Protein AF-A0A7W1SJZ6-F1 (afdb_monomer_lite)

pLDDT: mean 83.69, std 17.25, range [37.62, 98.31]

Sequence (94 aa):
MEHSRRIDRAIDVLEHEALRRADLYALTEMDEQGVSQIARWLGLNYAYYPSVIYPATGRYYGPAILSPWPIERSWKVVIAGDLNSYGIGLLDRA

Radius of gyration: 14.83 Å; chains: 1; bounding box: 45×32×32 Å

Secondary structure (DSSP, 8-state):
---STTHHHHHHHHTSHHHHT-S-EEEEEE-HHHHHHHHHHHT-EEEE---EEETTTTEEEEEEEEESS-----------S-TTTTTGGGTT--

Foldseek 3Di:
DCPLPPLVVVLVVCVPPVNLPDQKDKDFFDFPVSVVVSCVVSVWDKDWDFQAQDVVPRTTTGMMMIGNDDDPDDDDDDDDDPCVVRVNVPPPDD

Structure (mmCIF, N/CA/C/O backbone):
data_AF-A0A7W1SJZ6-F1
#
_entry.id   AF-A0A7W1SJZ6-F1
#
loop_
_atom_site.group_PDB
_atom_site.id
_atom_site.type_symbol
_atom_site.label_atom_id
_atom_site.label_alt_id
_atom_site.label_comp_id
_atom_site.label_asym_id
_atom_site.label_entity_id
_atom_site.label_seq_id
_atom_site.pdbx_PDB_ins_code
_atom_site.Cartn_x
_atom_site.Cartn_y
_atom_site.Cartn_z
_atom_site.occupancy
_atom_site.B_iso_or_equiv
_atom_site.auth_seq_id
_atom_site.auth_comp_id
_atom_site.auth_asym_id
_atom_site.auth_atom_id
_atom_site.pdbx_PDB_model_num
ATOM 1 N N . MET A 1 1 ? 4.590 7.205 -20.525 1.00 44.62 1 MET A N 1
ATOM 2 C CA . MET A 1 1 ? 3.626 6.510 -19.652 1.00 44.62 1 MET A CA 1
ATOM 3 C C . MET A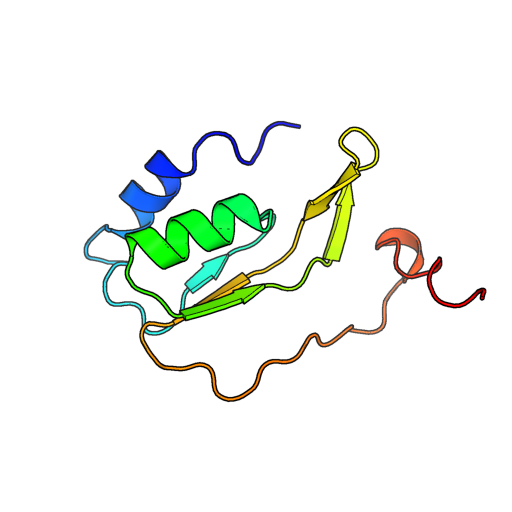 1 1 ? 3.677 7.176 -18.292 1.00 44.62 1 MET A C 1
ATOM 5 O O . MET A 1 1 ? 4.755 7.363 -17.746 1.00 44.62 1 MET A O 1
ATOM 9 N N . GLU A 1 2 ? 2.537 7.685 -17.852 1.00 50.00 2 GLU A N 1
ATOM 10 C CA . GLU A 1 2 ? 2.387 8.776 -16.887 1.00 50.00 2 GLU A CA 1
ATOM 11 C C . GLU A 1 2 ? 1.348 8.374 -15.831 1.00 50.00 2 GLU A C 1
ATOM 13 O O . GLU A 1 2 ? 0.287 8.974 -15.712 1.00 50.00 2 GLU A O 1
ATOM 18 N N . HIS A 1 3 ? 1.586 7.270 -15.130 1.00 51.12 3 HIS A N 1
ATOM 19 C CA . HIS A 1 3 ? 0.525 6.640 -14.335 1.00 51.12 3 HIS A CA 1
ATOM 20 C C . HIS A 1 3 ? 0.498 7.110 -12.869 1.00 51.12 3 HIS A C 1
ATOM 22 O O . HIS A 1 3 ? -0.571 7.159 -12.272 1.00 51.12 3 HIS A O 1
ATOM 28 N N . SER A 1 4 ? 1.609 7.624 -12.324 1.00 53.28 4 SER A N 1
ATOM 29 C CA . SER A 1 4 ? 1.686 8.089 -10.924 1.00 53.28 4 SER A CA 1
ATOM 30 C C . SER A 1 4 ? 1.274 9.552 -10.679 1.00 53.28 4 SER A C 1
ATOM 32 O O . SER A 1 4 ? 1.438 10.044 -9.566 1.00 53.28 4 SER A O 1
ATOM 34 N N . ARG A 1 5 ? 0.787 10.313 -11.674 1.00 64.81 5 ARG A N 1
ATOM 35 C CA . ARG A 1 5 ? 0.616 11.778 -11.503 1.00 64.81 5 ARG A CA 1
ATOM 36 C C . ARG A 1 5 ? -0.584 12.197 -10.649 1.00 64.81 5 ARG A C 1
ATOM 38 O O . ARG A 1 5 ? -0.733 13.384 -10.381 1.00 64.81 5 ARG A O 1
ATOM 45 N N . ARG A 1 6 ? -1.473 11.275 -10.266 1.00 85.38 6 ARG A N 1
ATOM 46 C CA . ARG A 1 6 ? -2.785 11.631 -9.690 1.00 85.38 6 ARG A CA 1
ATOM 47 C C . ARG A 1 6 ? -3.085 10.896 -8.392 1.00 85.38 6 ARG A C 1
ATOM 49 O O . ARG A 1 6 ? -4.209 10.446 -8.192 1.00 85.38 6 ARG A O 1
ATOM 56 N N . ILE A 1 7 ? -2.072 10.798 -7.533 1.00 90.44 7 ILE A N 1
ATOM 57 C CA . ILE A 1 7 ? -2.186 10.204 -6.196 1.00 90.44 7 ILE A CA 1
ATOM 58 C C . ILE A 1 7 ? -3.330 10.842 -5.404 1.00 90.44 7 ILE A C 1
ATOM 60 O O . ILE A 1 7 ? -4.121 10.107 -4.827 1.00 90.44 7 ILE A O 1
ATOM 64 N N . ASP A 1 8 ? -3.515 12.159 -5.498 1.00 89.94 8 ASP A N 1
ATOM 65 C CA . ASP A 1 8 ? -4.626 12.857 -4.836 1.00 89.94 8 ASP A CA 1
ATOM 66 C C . ASP A 1 8 ? -5.997 12.289 -5.239 1.00 89.94 8 ASP A C 1
ATOM 68 O O . ASP A 1 8 ? -6.829 12.001 -4.389 1.00 89.94 8 ASP A O 1
ATOM 72 N N . ARG A 1 9 ? -6.220 12.007 -6.532 1.00 91.38 9 ARG A N 1
ATOM 73 C CA . ARG A 1 9 ? -7.487 11.393 -6.969 1.00 91.38 9 ARG A CA 1
ATOM 74 C C . ARG A 1 9 ? -7.605 9.925 -6.585 1.00 91.38 9 ARG A C 1
ATOM 76 O O . ARG A 1 9 ? -8.721 9.439 -6.433 1.00 91.38 9 ARG A O 1
ATOM 83 N N . ALA A 1 10 ? -6.491 9.205 -6.473 1.00 91.44 10 ALA A N 1
ATOM 84 C CA . ALA A 1 10 ? -6.525 7.846 -5.944 1.00 91.44 10 ALA A CA 1
ATOM 85 C C . ALA A 1 10 ? -6.954 7.867 -4.471 1.00 91.44 10 ALA A C 1
ATOM 87 O O . ALA A 1 10 ? -7.811 7.082 -4.081 1.00 91.44 10 ALA A O 1
ATOM 88 N N . ILE A 1 11 ? -6.427 8.811 -3.689 1.00 93.50 11 ILE A N 1
ATOM 89 C CA . ILE A 1 11 ? -6.832 9.047 -2.302 1.00 93.50 11 ILE A CA 1
ATOM 90 C C . ILE A 1 11 ? -8.328 9.370 -2.228 1.00 93.50 11 ILE A C 1
ATOM 92 O O . ILE A 1 11 ? -9.034 8.679 -1.501 1.00 93.50 11 ILE A O 1
ATOM 96 N N . ASP A 1 12 ? -8.829 10.307 -3.042 1.00 93.56 12 ASP A N 1
ATOM 97 C CA . ASP A 1 12 ? -10.259 10.662 -3.068 1.00 93.56 12 ASP A CA 1
ATOM 98 C C . ASP A 1 12 ? -11.163 9.430 -3.267 1.00 93.56 12 ASP A C 1
ATOM 100 O O . ASP A 1 12 ? -12.198 9.280 -2.615 1.00 93.56 12 ASP A O 1
ATOM 104 N N . VAL A 1 13 ? -10.772 8.521 -4.170 1.00 93.44 13 VAL A N 1
ATOM 105 C CA . VAL A 1 13 ? -11.509 7.275 -4.428 1.00 93.44 13 VAL A CA 1
ATOM 106 C C . VAL A 1 13 ? -11.443 6.342 -3.221 1.00 93.44 13 VAL A C 1
ATOM 108 O O . VAL A 1 13 ? -12.469 5.803 -2.811 1.00 93.44 13 VAL A O 1
ATOM 111 N N . LEU A 1 14 ? -10.256 6.149 -2.645 1.00 93.88 14 LEU A N 1
ATOM 112 C CA . LEU A 1 14 ? -10.049 5.248 -1.509 1.00 93.88 14 LEU A CA 1
ATOM 113 C C . LEU A 1 14 ? -10.730 5.750 -0.227 1.00 93.88 14 LEU A C 1
ATOM 115 O O . LEU A 1 14 ? -11.127 4.946 0.613 1.00 93.88 14 LEU A O 1
ATOM 119 N N . GLU A 1 15 ? -10.933 7.059 -0.094 1.00 92.88 15 GLU A N 1
ATOM 120 C CA . GLU A 1 15 ? -11.681 7.661 1.008 1.00 92.88 15 GLU A CA 1
ATOM 121 C C . GLU A 1 15 ? -13.203 7.535 0.866 1.00 92.88 15 GLU A C 1
ATOM 123 O O . GLU A 1 15 ? -13.919 7.846 1.825 1.00 92.88 15 GLU A O 1
ATOM 128 N N . HIS A 1 16 ? -13.723 7.082 -0.278 1.00 94.44 16 HIS A N 1
ATOM 129 C CA . HIS A 1 16 ? -15.156 6.867 -0.460 1.00 94.44 16 HIS A CA 1
ATOM 130 C C . HIS A 1 16 ? -15.685 5.836 0.552 1.00 94.44 16 HIS A C 1
ATOM 132 O O . HIS A 1 16 ? -15.009 4.855 0.850 1.00 94.44 16 HIS A O 1
ATOM 138 N N . GLU A 1 17 ? -16.905 6.018 1.073 1.00 85.44 17 GLU A N 1
ATOM 139 C CA . GLU A 1 17 ? -17.457 5.218 2.186 1.00 85.44 17 GLU A CA 1
ATOM 140 C C . GLU A 1 17 ? -17.369 3.701 1.950 1.00 85.44 17 GLU A C 1
ATOM 142 O O . GLU A 1 17 ? -16.992 2.947 2.847 1.00 85.44 17 GLU A O 1
ATOM 147 N N . ALA A 1 18 ? -17.643 3.274 0.715 1.00 88.38 18 ALA A N 1
ATOM 148 C CA . ALA A 1 18 ? -17.573 1.875 0.298 1.00 88.38 18 ALA A CA 1
ATOM 149 C C . ALA A 1 18 ? -16.163 1.257 0.392 1.00 88.38 18 ALA A C 1
ATOM 151 O O . ALA A 1 18 ? -16.048 0.039 0.489 1.00 88.38 18 ALA A O 1
ATOM 152 N N . LEU A 1 19 ? -15.106 2.073 0.346 1.00 91.88 19 LEU A N 1
ATOM 153 C CA . LEU A 1 19 ? -13.712 1.626 0.339 1.00 91.88 19 LEU A CA 1
ATOM 154 C C . LEU A 1 19 ? -12.976 1.963 1.635 1.00 91.88 19 LEU A C 1
ATOM 156 O O . LEU A 1 19 ? -12.168 1.154 2.071 1.00 91.88 19 LEU A O 1
ATOM 160 N N . ARG A 1 20 ? -13.312 3.074 2.305 1.00 90.25 20 ARG A N 1
ATOM 161 C CA . ARG A 1 20 ? -12.628 3.569 3.517 1.00 90.25 20 ARG A CA 1
ATOM 162 C C . ARG A 1 20 ? -12.554 2.541 4.653 1.00 90.25 20 ARG A C 1
ATOM 164 O O . ARG A 1 20 ? -11.682 2.627 5.513 1.00 90.25 20 ARG A O 1
ATOM 171 N N . ARG A 1 21 ? -13.493 1.592 4.691 1.00 90.38 21 ARG A N 1
ATOM 172 C CA . ARG A 1 21 ? -13.589 0.550 5.727 1.00 90.38 21 ARG A CA 1
ATOM 173 C C . ARG A 1 21 ? -13.006 -0.800 5.302 1.00 90.38 21 ARG A C 1
ATOM 175 O O . ARG A 1 21 ? -13.238 -1.780 6.001 1.00 90.38 21 ARG A O 1
ATOM 182 N N . ALA A 1 22 ? -12.306 -0.875 4.172 1.00 95.31 22 ALA A N 1
ATOM 183 C CA . ALA A 1 22 ? -11.685 -2.117 3.740 1.00 95.31 22 ALA A CA 1
ATOM 184 C C . ALA A 1 22 ? -10.597 -2.557 4.732 1.00 95.31 22 ALA A C 1
ATOM 186 O O . ALA A 1 22 ? -9.756 -1.759 5.149 1.00 95.31 22 ALA A O 1
ATOM 187 N N . ASP A 1 23 ? -10.584 -3.848 5.063 1.00 95.94 23 ASP A N 1
ATOM 188 C CA . ASP A 1 23 ? -9.520 -4.452 5.873 1.00 95.94 23 ASP A CA 1
ATOM 189 C C . ASP A 1 23 ? -8.190 -4.540 5.114 1.00 95.94 23 ASP A C 1
ATOM 191 O O . ASP A 1 23 ? -7.123 -4.628 5.720 1.00 95.94 23 ASP A O 1
ATOM 195 N N . LEU A 1 24 ? -8.250 -4.531 3.780 1.00 95.69 24 LEU A N 1
ATOM 196 C CA . LEU A 1 24 ? -7.090 -4.639 2.912 1.00 95.69 24 LEU A CA 1
ATOM 197 C C . LEU A 1 24 ? -7.316 -3.880 1.604 1.00 95.69 24 LEU A C 1
ATOM 199 O O . LEU A 1 24 ? -8.358 -4.027 0.965 1.00 95.69 24 LEU A O 1
ATOM 203 N N . TYR A 1 25 ? -6.300 -3.144 1.164 1.00 96.69 25 TYR A N 1
ATOM 204 C CA . TYR A 1 25 ? -6.250 -2.553 -0.170 1.00 96.69 25 TYR A CA 1
ATOM 205 C C . TYR A 1 25 ? -5.135 -3.222 -0.964 1.00 96.69 25 TYR A C 1
ATOM 207 O O . TYR A 1 25 ? -3.992 -3.265 -0.512 1.00 96.69 25 TYR A O 1
ATOM 215 N N . ALA A 1 26 ? -5.458 -3.720 -2.155 1.00 96.44 26 ALA A N 1
ATOM 216 C CA . ALA A 1 26 ? -4.481 -4.238 -3.104 1.00 96.44 26 ALA A CA 1
ATOM 217 C C . ALA A 1 26 ? -4.351 -3.254 -4.270 1.00 96.44 26 ALA A C 1
ATOM 219 O O . ALA A 1 26 ? -5.289 -3.073 -5.044 1.00 96.44 26 ALA A O 1
ATOM 220 N N . LEU A 1 27 ? -3.196 -2.601 -4.374 1.00 95.25 27 LEU A N 1
ATOM 221 C CA . LEU A 1 27 ? -2.887 -1.631 -5.421 1.00 95.25 27 LEU A CA 1
ATOM 222 C C . LEU A 1 27 ? -1.900 -2.249 -6.411 1.00 95.25 27 LEU A C 1
ATOM 224 O O . LEU A 1 27 ? -0.989 -2.971 -6.010 1.00 95.25 27 LEU A O 1
ATOM 228 N N . THR A 1 28 ? -2.052 -1.952 -7.698 1.00 92.31 28 THR A N 1
ATOM 229 C CA . THR A 1 28 ? -1.175 -2.439 -8.774 1.00 92.31 28 THR A CA 1
ATOM 230 C C . THR A 1 28 ? -0.545 -1.277 -9.527 1.00 92.31 28 THR A C 1
ATOM 232 O O . THR A 1 28 ? -1.053 -0.162 -9.475 1.00 92.31 28 THR A O 1
ATOM 235 N N . GLU A 1 29 ? 0.546 -1.548 -10.249 1.00 89.56 29 GLU A N 1
ATOM 236 C CA . GLU A 1 29 ? 1.262 -0.550 -11.064 1.00 89.56 29 GLU A CA 1
ATOM 237 C C . GLU A 1 29 ? 1.699 0.698 -10.280 1.00 89.56 29 GLU A C 1
ATOM 239 O O . GLU A 1 29 ? 1.825 1.794 -10.824 1.00 89.56 29 GLU A O 1
ATOM 244 N N . MET A 1 30 ? 1.960 0.528 -8.986 1.00 91.88 30 MET A N 1
ATOM 245 C CA . MET A 1 30 ? 2.376 1.613 -8.114 1.00 91.88 30 MET A CA 1
ATOM 246 C C . MET A 1 30 ? 3.891 1.762 -8.123 1.00 91.88 30 MET A C 1
ATOM 248 O O . MET A 1 30 ? 4.604 0.762 -8.175 1.00 91.88 30 MET A O 1
ATOM 252 N N . ASP A 1 31 ? 4.377 2.996 -8.005 1.00 92.12 31 ASP A N 1
ATOM 253 C CA . ASP A 1 31 ? 5.742 3.250 -7.544 1.00 92.12 31 ASP A CA 1
ATOM 254 C C . ASP A 1 31 ? 5.773 3.438 -6.018 1.00 92.12 31 ASP A C 1
ATOM 256 O O . ASP A 1 31 ? 4.758 3.739 -5.382 1.00 92.12 31 ASP A O 1
ATOM 260 N N . GLU A 1 32 ? 6.952 3.260 -5.419 1.00 91.50 32 GLU A N 1
ATOM 261 C CA . GLU A 1 32 ? 7.142 3.332 -3.963 1.00 91.50 32 GLU A CA 1
ATOM 262 C C . GLU A 1 32 ? 6.680 4.675 -3.375 1.00 91.50 32 GLU A C 1
ATOM 264 O O . GLU A 1 32 ? 6.067 4.729 -2.306 1.00 91.50 32 GLU A O 1
ATOM 269 N N . GLN A 1 33 ? 6.925 5.771 -4.101 1.00 92.88 33 GLN A N 1
ATOM 270 C CA . GLN A 1 33 ? 6.560 7.115 -3.667 1.00 92.88 33 GLN A CA 1
ATOM 271 C C . GLN A 1 33 ? 5.037 7.283 -3.577 1.00 92.88 33 GLN A C 1
ATOM 273 O O . GLN A 1 33 ? 4.539 7.894 -2.630 1.00 92.88 33 GLN A O 1
ATOM 278 N N . GLY A 1 34 ? 4.291 6.760 -4.550 1.00 93.50 34 GLY A N 1
ATOM 279 C CA . GLY A 1 34 ? 2.833 6.779 -4.5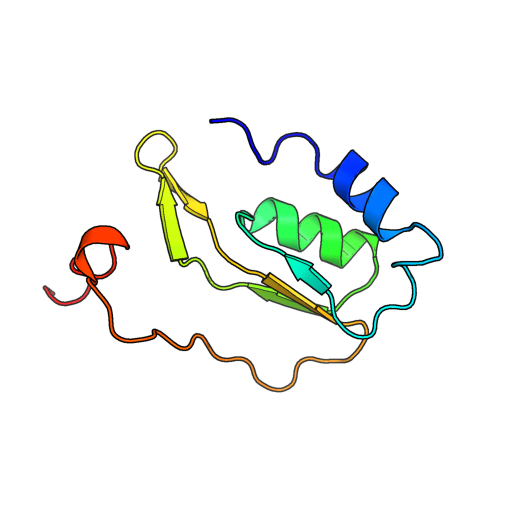66 1.00 93.50 34 GLY A CA 1
ATOM 280 C C . GLY A 1 34 ? 2.234 5.943 -3.438 1.00 93.50 34 GLY A C 1
ATOM 281 O O . GLY A 1 34 ? 1.355 6.427 -2.727 1.00 93.50 34 GLY A O 1
ATOM 282 N N . VAL A 1 35 ? 2.753 4.730 -3.213 1.00 95.69 35 VAL A N 1
ATOM 283 C CA . VAL A 1 35 ? 2.298 3.861 -2.109 1.00 95.69 35 VAL A CA 1
ATOM 284 C C . VAL A 1 35 ? 2.501 4.543 -0.760 1.00 95.69 35 VAL A C 1
ATOM 286 O O . VAL A 1 35 ? 1.568 4.619 0.035 1.00 95.69 35 VAL A O 1
ATOM 289 N N . SER A 1 36 ? 3.701 5.078 -0.518 1.00 96.25 36 SER A N 1
ATOM 290 C CA . SER A 1 36 ? 4.046 5.745 0.740 1.00 96.25 36 SER A CA 1
ATOM 291 C C . SER A 1 36 ? 3.148 6.955 1.021 1.00 96.25 36 SER A C 1
ATOM 293 O O . SER A 1 36 ? 2.729 7.163 2.160 1.00 96.25 36 SER A O 1
ATOM 295 N N . GLN A 1 37 ? 2.799 7.730 -0.013 1.00 96.12 37 GLN A N 1
ATOM 296 C CA . GLN A 1 37 ? 1.875 8.862 0.113 1.00 96.12 37 GLN A CA 1
ATOM 297 C C . GLN A 1 37 ? 0.457 8.417 0.479 1.00 96.12 37 GLN A C 1
ATOM 299 O O . GLN A 1 37 ? -0.102 8.946 1.436 1.00 96.12 37 GLN A O 1
ATOM 304 N N . ILE A 1 38 ? -0.098 7.426 -0.228 1.00 96.12 38 ILE A N 1
ATOM 305 C CA . ILE A 1 38 ? -1.444 6.901 0.053 1.00 96.12 38 ILE A CA 1
ATOM 306 C C . ILE A 1 38 ? -1.504 6.312 1.465 1.00 96.12 38 ILE A C 1
ATOM 308 O O . ILE A 1 38 ? -2.399 6.649 2.237 1.00 96.12 38 ILE A O 1
ATOM 312 N N . ALA A 1 39 ? -0.533 5.469 1.824 1.00 97.19 39 ALA A N 1
ATOM 313 C CA . ALA A 1 39 ? -0.481 4.832 3.135 1.00 97.19 39 ALA A CA 1
ATOM 314 C C . ALA A 1 39 ? -0.393 5.868 4.263 1.00 97.19 39 ALA A C 1
ATOM 316 O O . ALA A 1 39 ? -1.134 5.785 5.239 1.00 97.19 39 ALA A O 1
ATOM 317 N N . ARG A 1 40 ? 0.453 6.894 4.103 1.00 97.25 40 ARG A N 1
ATOM 318 C CA . ARG A 1 40 ? 0.565 7.989 5.074 1.00 97.25 40 ARG A CA 1
ATOM 319 C C . ARG A 1 40 ? -0.730 8.783 5.197 1.00 97.25 40 ARG A C 1
ATOM 321 O O . ARG A 1 40 ? -1.117 9.102 6.315 1.00 97.25 40 ARG A O 1
ATOM 328 N N . TRP A 1 41 ? -1.370 9.110 4.075 1.00 96.31 41 TRP A N 1
ATOM 329 C CA . TRP A 1 41 ? -2.607 9.888 4.072 1.00 96.31 41 TRP A CA 1
ATOM 330 C C . TRP A 1 41 ? -3.744 9.145 4.777 1.00 96.31 41 TRP A C 1
ATOM 332 O O . TRP A 1 41 ? -4.420 9.709 5.630 1.00 96.31 41 TRP A O 1
ATOM 342 N N . LEU A 1 42 ? -3.916 7.860 4.463 1.00 95.25 42 LEU A N 1
ATOM 343 C CA . LEU A 1 42 ? -4.990 7.030 5.011 1.00 95.25 42 LEU A CA 1
ATOM 344 C C . LEU A 1 42 ? -4.668 6.440 6.396 1.00 95.25 42 LEU A C 1
ATOM 346 O O . LEU A 1 42 ? -5.510 5.757 6.975 1.00 95.25 42 LEU A O 1
ATOM 350 N N . GLY A 1 43 ? -3.465 6.672 6.932 1.00 96.62 43 GLY A N 1
ATOM 351 C CA . GLY A 1 43 ? -3.033 6.118 8.219 1.00 96.62 43 GLY A CA 1
ATOM 352 C C . GLY A 1 43 ? -2.873 4.593 8.211 1.00 96.62 43 GLY A C 1
ATOM 353 O O . GLY A 1 43 ? -3.199 3.935 9.196 1.00 96.62 43 GLY A O 1
ATOM 354 N N . LEU A 1 44 ? -2.402 4.027 7.098 1.00 97.56 44 LEU A N 1
ATOM 355 C CA . LEU A 1 44 ? -2.285 2.584 6.878 1.00 97.56 44 LEU A CA 1
ATOM 356 C C . LEU A 1 44 ? -0.829 2.108 6.935 1.00 97.56 44 LEU A C 1
ATOM 358 O O . LEU A 1 44 ? 0.110 2.812 6.561 1.00 97.56 44 LEU A O 1
ATOM 362 N N . ASN A 1 45 ? -0.659 0.852 7.330 1.00 98.31 45 ASN A N 1
ATOM 363 C CA . ASN A 1 45 ? 0.564 0.081 7.133 1.00 98.31 45 ASN A CA 1
ATOM 364 C C . ASN A 1 45 ? 0.622 -0.408 5.681 1.00 98.31 45 ASN A C 1
ATOM 366 O O . ASN A 1 45 ? -0.423 -0.578 5.050 1.00 98.31 45 ASN A O 1
ATOM 370 N N . TYR A 1 46 ? 1.817 -0.674 5.147 1.00 98.06 46 TYR A N 1
ATOM 371 C CA . TYR A 1 46 ? 1.940 -1.202 3.789 1.00 98.06 46 TYR A CA 1
ATOM 372 C C . TYR A 1 46 ? 3.120 -2.155 3.598 1.00 98.06 46 TYR A C 1
ATOM 374 O O . TYR A 1 46 ? 4.145 -2.051 4.267 1.00 98.06 46 TYR A O 1
ATOM 382 N N . ALA A 1 47 ? 2.966 -3.058 2.633 1.00 97.75 47 ALA A N 1
ATOM 383 C CA . ALA A 1 47 ? 4.039 -3.841 2.041 1.00 97.75 47 ALA A CA 1
ATOM 384 C C . ALA A 1 47 ? 4.038 -3.590 0.529 1.00 97.75 47 ALA A C 1
ATOM 386 O O . ALA A 1 47 ? 3.020 -3.783 -0.138 1.00 97.75 47 ALA A O 1
ATOM 387 N N . TYR A 1 48 ? 5.170 -3.143 -0.009 1.00 96.62 48 TYR A N 1
ATOM 388 C CA . TYR A 1 48 ? 5.359 -2.870 -1.432 1.00 96.62 48 TYR A CA 1
ATOM 389 C C . TYR A 1 48 ? 6.466 -3.760 -1.983 1.00 96.62 48 TYR A C 1
ATOM 391 O O . TYR A 1 48 ? 7.535 -3.870 -1.383 1.00 96.62 48 TYR A O 1
ATOM 399 N N . TYR A 1 49 ? 6.217 -4.368 -3.142 1.00 94.19 49 TYR A N 1
ATOM 400 C CA . TYR A 1 49 ? 7.197 -5.203 -3.822 1.00 94.19 49 TYR A CA 1
ATOM 401 C C . TYR A 1 49 ? 7.302 -4.799 -5.287 1.00 94.19 49 TYR A C 1
ATOM 403 O O . TYR A 1 49 ? 6.378 -5.072 -6.052 1.00 94.19 49 TYR A O 1
ATOM 411 N N . PRO A 1 50 ? 8.421 -4.201 -5.727 1.00 90.38 50 PRO A N 1
ATOM 412 C CA . PRO A 1 50 ? 8.587 -3.866 -7.130 1.00 90.38 50 PRO A CA 1
ATOM 413 C C . PRO A 1 50 ? 8.638 -5.143 -7.974 1.00 90.38 50 PRO A C 1
ATOM 415 O O 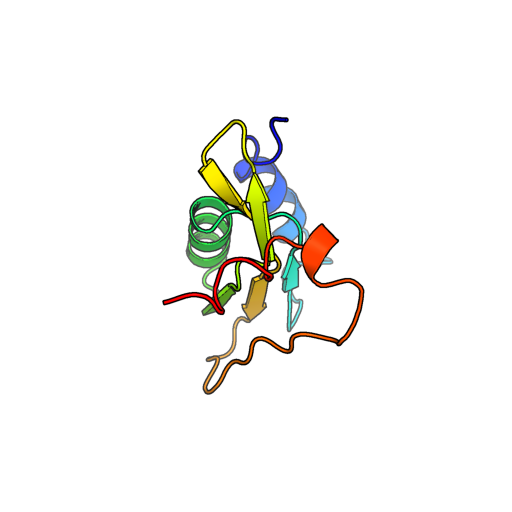. PRO A 1 50 ? 9.288 -6.129 -7.608 1.00 90.38 50 PRO A O 1
ATOM 418 N N . SER A 1 51 ? 7.949 -5.133 -9.111 1.00 84.81 51 SER A N 1
ATOM 419 C CA . SER A 1 51 ? 7.878 -6.263 -10.044 1.00 84.81 51 SER A CA 1
ATOM 420 C C . SER A 1 51 ? 8.517 -5.969 -11.393 1.00 84.81 51 SER A C 1
ATOM 422 O O . SER A 1 51 ? 8.943 -6.911 -12.047 1.00 84.81 51 SER A O 1
ATOM 424 N N . VAL A 1 52 ? 8.598 -4.700 -11.800 1.00 83.25 52 VAL A N 1
ATOM 425 C CA . VAL A 1 52 ? 9.121 -4.285 -13.108 1.00 83.25 52 VAL A CA 1
ATOM 426 C C . VAL A 1 52 ? 9.925 -2.991 -12.962 1.00 83.25 52 VAL A C 1
ATOM 428 O O . VAL A 1 52 ? 9.583 -2.131 -12.149 1.00 83.25 52 VAL A O 1
ATOM 431 N N . ILE A 1 53 ? 10.975 -2.839 -13.771 1.00 83.75 53 ILE A N 1
ATOM 432 C CA . ILE A 1 53 ? 11.684 -1.568 -13.977 1.00 83.75 53 ILE A CA 1
ATOM 433 C C . ILE A 1 53 ? 11.230 -0.994 -15.313 1.00 83.75 53 ILE A C 1
ATOM 435 O O . ILE A 1 53 ? 11.340 -1.665 -16.338 1.00 83.75 53 ILE A O 1
ATOM 439 N N . TYR A 1 54 ? 10.741 0.244 -15.327 1.00 77.38 54 TYR A N 1
ATOM 440 C CA . TYR A 1 54 ? 10.342 0.891 -16.573 1.00 77.38 54 TYR A CA 1
ATOM 441 C C . TYR A 1 54 ? 11.564 1.532 -17.259 1.00 77.38 54 TYR A C 1
ATOM 443 O O . TYR A 1 54 ? 12.111 2.498 -16.718 1.00 77.38 54 TYR A O 1
ATOM 451 N N . PRO A 1 55 ? 12.000 1.071 -18.452 1.00 76.00 55 PRO A N 1
ATOM 452 C CA . PRO A 1 55 ? 13.292 1.474 -19.022 1.00 76.00 55 PRO A CA 1
ATOM 453 C C . PRO A 1 55 ? 13.426 2.978 -19.282 1.00 76.00 55 PRO A C 1
ATOM 455 O O . PRO A 1 55 ? 14.502 3.542 -19.125 1.00 76.00 55 PRO A O 1
ATOM 458 N N . ALA A 1 56 ? 12.327 3.647 -19.646 1.00 78.50 56 ALA A N 1
ATOM 459 C CA . ALA A 1 56 ? 12.347 5.070 -19.986 1.00 78.50 56 ALA A CA 1
ATOM 460 C C . ALA A 1 56 ? 12.538 5.998 -18.774 1.00 78.50 56 ALA A C 1
ATOM 462 O O . ALA A 1 56 ? 12.921 7.151 -18.944 1.00 78.50 56 ALA A O 1
ATOM 463 N N . THR A 1 57 ? 12.223 5.532 -17.564 1.00 77.75 57 THR A N 1
ATOM 464 C CA . THR A 1 57 ? 12.280 6.350 -16.341 1.00 77.75 57 THR A CA 1
ATOM 465 C C . THR A 1 57 ? 13.215 5.772 -15.285 1.00 77.75 57 THR A C 1
ATOM 467 O O . THR A 1 57 ? 13.499 6.453 -14.303 1.00 77.75 57 THR A O 1
ATOM 470 N N . GLY A 1 58 ? 13.652 4.518 -15.448 1.00 81.44 58 GLY A N 1
ATOM 471 C CA . GLY A 1 58 ? 14.400 3.766 -14.440 1.00 81.44 58 GLY A CA 1
ATOM 472 C C . GLY A 1 58 ? 13.605 3.503 -13.158 1.00 81.44 58 GLY A C 1
ATOM 473 O O . GLY A 1 58 ? 14.178 3.066 -12.165 1.00 81.44 58 GLY A O 1
ATOM 474 N N . ARG A 1 59 ? 12.298 3.797 -13.146 1.00 83.44 59 ARG A N 1
ATOM 475 C CA . ARG A 1 59 ? 11.464 3.664 -11.950 1.00 83.44 59 ARG A CA 1
ATOM 476 C C . ARG A 1 59 ? 10.968 2.239 -11.788 1.00 83.44 59 ARG A C 1
ATOM 478 O O . ARG A 1 59 ? 10.597 1.578 -12.760 1.00 83.44 59 ARG A O 1
ATOM 485 N N . TYR A 1 60 ? 10.921 1.817 -10.534 1.00 88.50 60 TYR A N 1
ATOM 486 C CA . TYR A 1 60 ? 10.322 0.560 -10.129 1.00 88.50 60 TYR A CA 1
ATOM 487 C C . TYR A 1 60 ? 8.809 0.705 -10.005 1.00 88.50 60 TYR A C 1
ATOM 489 O O . TYR A 1 60 ? 8.333 1.658 -9.386 1.00 88.50 60 TYR A O 1
ATOM 497 N N . TYR A 1 61 ? 8.088 -0.273 -10.541 1.00 89.75 61 TYR A N 1
ATOM 498 C CA . TYR A 1 61 ? 6.643 -0.392 -10.412 1.00 89.75 61 TYR A CA 1
ATOM 499 C C . TYR A 1 61 ? 6.259 -1.784 -9.924 1.00 89.75 61 TYR A C 1
ATOM 501 O O . TYR A 1 61 ? 6.913 -2.778 -10.258 1.00 89.75 61 TYR A O 1
ATOM 509 N N . GLY A 1 62 ? 5.177 -1.879 -9.160 1.00 91.00 62 GLY A N 1
ATOM 510 C CA . GLY A 1 62 ? 4.710 -3.159 -8.650 1.00 91.00 62 GLY A CA 1
ATOM 511 C C . GLY A 1 62 ? 3.434 -3.083 -7.822 1.00 91.00 62 GLY A C 1
ATOM 512 O O . GLY A 1 62 ? 2.807 -2.026 -7.716 1.00 91.00 62 GLY A O 1
ATOM 513 N N . PRO A 1 63 ? 3.016 -4.230 -7.270 1.00 94.56 63 PRO A N 1
ATOM 514 C CA . PRO A 1 63 ? 1.910 -4.297 -6.338 1.00 94.56 63 PRO A CA 1
ATOM 515 C C . PRO A 1 63 ? 2.267 -3.738 -4.956 1.00 94.56 63 PRO A C 1
ATOM 517 O O . PRO A 1 63 ? 3.407 -3.835 -4.490 1.00 94.56 63 PRO A O 1
ATOM 520 N N . ALA A 1 64 ? 1.246 -3.237 -4.270 1.00 96.75 64 ALA A N 1
ATOM 521 C CA . ALA A 1 64 ? 1.284 -2.907 -2.857 1.00 96.75 64 ALA A CA 1
ATOM 522 C C . ALA A 1 64 ? 0.046 -3.445 -2.143 1.00 96.75 64 ALA A C 1
ATOM 524 O O . ALA A 1 64 ? -1.060 -3.402 -2.681 1.00 96.75 64 ALA A O 1
ATOM 525 N N . ILE A 1 65 ? 0.242 -3.905 -0.914 1.00 97.69 65 ILE A N 1
ATOM 526 C CA . ILE A 1 65 ? -0.828 -4.243 0.019 1.00 97.69 65 ILE A CA 1
ATOM 527 C C . ILE A 1 65 ? -0.816 -3.213 1.142 1.00 97.69 65 ILE A C 1
ATOM 529 O O . ILE A 1 65 ? 0.236 -2.986 1.738 1.00 97.69 65 ILE A O 1
ATOM 533 N N . LEU A 1 66 ? -1.963 -2.595 1.426 1.00 98.00 66 LEU A N 1
ATOM 534 C CA . LEU A 1 66 ? -2.141 -1.665 2.541 1.00 98.00 66 LEU A CA 1
ATOM 535 C C . LEU A 1 66 ? -3.172 -2.222 3.525 1.00 98.00 66 LEU A C 1
ATOM 537 O O . LEU A 1 66 ? -4.144 -2.856 3.112 1.00 98.00 66 LEU A O 1
ATOM 541 N N . SER A 1 67 ? -2.967 -1.970 4.815 1.00 97.75 67 SER A N 1
ATOM 542 C CA . SER A 1 67 ? -3.829 -2.461 5.894 1.00 97.75 67 SER A CA 1
ATOM 543 C C . SER A 1 67 ? -3.857 -1.484 7.075 1.00 97.75 67 SER A C 1
ATOM 545 O O . SER A 1 67 ? -2.805 -0.950 7.442 1.00 97.75 67 SER A O 1
ATOM 547 N N . PRO A 1 68 ? -5.014 -1.264 7.729 1.00 97.38 68 PRO A N 1
ATOM 548 C CA . PRO A 1 68 ? -5.062 -0.525 8.992 1.00 97.38 68 PRO A CA 1
ATOM 549 C C . PRO A 1 68 ? -4.383 -1.302 10.132 1.00 97.38 68 PRO A C 1
ATOM 551 O O . PRO A 1 68 ? -3.975 -0.715 11.132 1.00 97.38 68 PRO A O 1
ATOM 554 N N . TRP A 1 69 ? -4.210 -2.615 9.971 1.00 97.81 69 TRP A N 1
ATOM 555 C CA . TRP A 1 69 ? -3.573 -3.500 10.940 1.00 97.81 69 TRP A CA 1
ATOM 556 C C . TRP A 1 69 ? -2.059 -3.609 10.697 1.00 97.81 69 TRP A C 1
ATOM 558 O O . TRP A 1 69 ? -1.626 -3.566 9.539 1.00 97.81 69 TRP A O 1
ATOM 568 N N . PRO A 1 70 ? -1.237 -3.785 11.751 1.00 98.12 70 PRO A N 1
ATOM 569 C CA . PRO A 1 70 ? 0.196 -4.019 11.599 1.00 98.12 70 PRO A CA 1
ATOM 570 C C . PRO A 1 70 ? 0.494 -5.231 10.707 1.00 98.12 70 PRO A C 1
ATOM 572 O O . PRO A 1 70 ? -0.092 -6.300 10.870 1.00 98.12 70 PRO A O 1
ATOM 575 N N . ILE A 1 71 ? 1.440 -5.076 9.779 1.00 97.50 71 ILE A N 1
ATOM 576 C CA . ILE A 1 71 ? 1.926 -6.176 8.939 1.00 97.50 71 ILE A CA 1
ATOM 577 C C . ILE A 1 71 ? 3.148 -6.784 9.629 1.00 97.50 71 ILE A C 1
ATOM 579 O O . ILE A 1 71 ? 4.255 -6.265 9.518 1.00 97.50 71 ILE A O 1
ATOM 583 N N . GLU A 1 72 ? 2.950 -7.884 10.354 1.00 97.88 72 GLU A N 1
ATOM 584 C CA . GLU A 1 72 ? 4.031 -8.540 11.107 1.00 97.88 72 GLU A CA 1
ATOM 585 C C . GLU A 1 72 ? 5.071 -9.206 10.199 1.00 97.88 72 GLU A C 1
ATOM 587 O O . GLU A 1 72 ? 6.259 -9.248 10.518 1.00 97.88 72 GLU A O 1
ATOM 592 N N . ARG A 1 73 ? 4.622 -9.764 9.068 1.00 97.31 73 ARG A N 1
ATOM 593 C CA . ARG A 1 73 ? 5.464 -10.442 8.077 1.00 97.31 73 ARG A CA 1
ATOM 594 C C . ARG A 1 73 ? 4.905 -10.220 6.683 1.00 97.31 73 ARG A C 1
ATOM 596 O O . ARG A 1 73 ? 3.696 -10.279 6.481 1.00 97.31 73 ARG A O 1
ATOM 603 N N . SER A 1 74 ? 5.792 -10.011 5.717 1.00 95.88 74 SER A N 1
ATOM 604 C CA . SER A 1 74 ? 5.425 -9.890 4.311 1.00 95.88 74 SER A CA 1
ATOM 605 C C . SER A 1 74 ? 6.446 -10.572 3.402 1.00 95.88 74 SER A C 1
ATOM 607 O O . SER A 1 74 ? 7.642 -10.640 3.689 1.00 95.88 74 SER A O 1
ATOM 609 N N . TRP A 1 75 ? 5.886 -11.161 2.351 1.00 94.50 75 TRP A N 1
ATOM 610 C CA . TRP A 1 75 ? 6.459 -11.950 1.269 1.00 94.50 75 TRP A CA 1
ATOM 611 C C . TRP A 1 75 ? 6.319 -11.467 -0.168 1.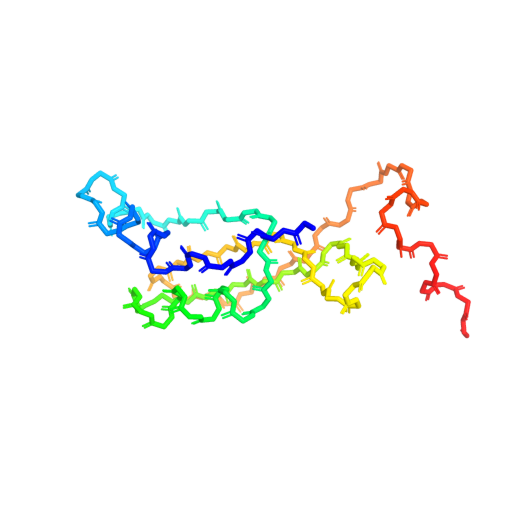00 94.50 75 TRP A C 1
ATOM 613 O O . TRP A 1 75 ? 5.177 -11.259 -0.578 1.00 94.50 75 TRP A O 1
ATOM 623 N N . LYS A 1 76 ? 7.370 -11.440 -0.994 1.00 90.00 76 LYS A N 1
ATOM 624 C CA . LYS A 1 76 ? 7.161 -11.523 -2.451 1.00 90.00 76 LYS A CA 1
ATOM 625 C C . LYS A 1 76 ? 7.152 -12.988 -2.878 1.00 90.00 76 LYS A C 1
ATOM 627 O O . LYS A 1 76 ? 8.161 -13.673 -2.737 1.00 90.00 76 LYS A O 1
ATOM 632 N N . VAL A 1 77 ? 6.039 -13.458 -3.437 1.00 88.56 77 VAL A N 1
ATOM 633 C CA . VAL A 1 77 ? 5.985 -14.758 -4.120 1.00 88.56 77 VAL A CA 1
ATOM 634 C C . VAL A 1 77 ? 6.210 -14.525 -5.608 1.00 88.56 77 VAL A C 1
ATOM 636 O O . VAL A 1 77 ? 5.405 -13.871 -6.269 1.00 88.56 77 VAL A O 1
ATOM 639 N N . VAL A 1 78 ? 7.312 -15.052 -6.136 1.00 82.50 78 VAL A N 1
ATOM 640 C CA . VAL A 1 78 ? 7.556 -15.090 -7.581 1.00 82.50 78 VAL A CA 1
ATOM 641 C C . VAL A 1 78 ? 6.932 -16.374 -8.110 1.00 82.50 78 VAL A C 1
ATOM 643 O O . VAL A 1 78 ? 7.393 -17.468 -7.798 1.00 82.50 78 VAL A O 1
ATOM 646 N N . ILE A 1 79 ? 5.848 -16.245 -8.872 1.00 78.00 79 ILE A N 1
ATOM 647 C CA . ILE A 1 79 ? 5.215 -17.390 -9.529 1.00 78.00 79 ILE A CA 1
ATOM 648 C C . ILE A 1 79 ? 6.040 -17.722 -10.777 1.00 78.00 79 ILE A C 1
ATOM 650 O O . ILE A 1 79 ? 6.364 -16.829 -11.559 1.00 78.00 79 ILE A O 1
ATOM 654 N N . ALA A 1 80 ? 6.400 -18.996 -10.951 1.00 64.12 80 ALA A N 1
ATOM 655 C CA . ALA A 1 80 ? 7.161 -19.446 -12.110 1.00 64.12 80 ALA A CA 1
ATOM 656 C C . ALA A 1 80 ? 6.340 -19.256 -13.403 1.00 64.12 80 ALA A C 1
ATOM 658 O O . ALA A 1 80 ? 5.289 -19.866 -13.586 1.00 64.12 80 ALA A O 1
ATOM 659 N N . GLY A 1 81 ? 6.851 -18.396 -14.283 1.00 66.25 81 GLY A N 1
ATOM 660 C CA . GLY A 1 81 ? 6.395 -18.094 -15.644 1.00 66.25 81 GLY A CA 1
ATOM 661 C C . GLY A 1 81 ? 7.600 -17.601 -16.458 1.00 66.25 81 GLY A C 1
ATOM 662 O O . GLY A 1 81 ? 8.721 -17.712 -15.967 1.00 66.25 81 GLY A O 1
ATOM 663 N N . ASP A 1 82 ? 7.430 -17.066 -17.673 1.00 58.66 82 ASP A N 1
ATOM 664 C CA . ASP A 1 82 ? 8.571 -16.550 -18.455 1.00 58.66 82 ASP A CA 1
ATOM 665 C C . ASP A 1 82 ? 9.245 -15.353 -17.751 1.00 58.66 82 ASP A C 1
ATOM 667 O O . ASP A 1 82 ? 8.859 -14.196 -17.928 1.00 58.66 82 ASP A O 1
ATOM 671 N N . LEU A 1 83 ? 10.268 -15.642 -16.941 1.00 58.53 83 LEU A N 1
ATOM 672 C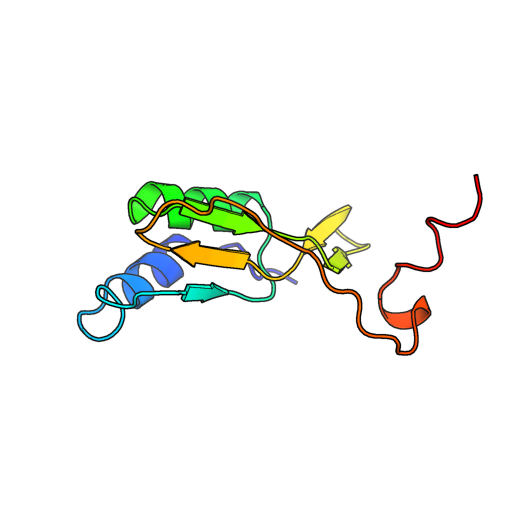 CA . LEU A 1 83 ? 11.005 -14.695 -16.098 1.00 58.53 83 LEU A CA 1
ATOM 673 C C . LEU A 1 83 ? 11.730 -13.605 -16.906 1.00 58.53 83 LEU A C 1
ATOM 675 O O . LEU A 1 83 ? 12.079 -12.561 -16.344 1.00 58.53 83 LEU A O 1
ATOM 679 N N . ASN A 1 84 ? 11.927 -13.812 -18.215 1.00 56.56 84 ASN A N 1
ATOM 680 C CA . ASN A 1 84 ? 12.536 -12.816 -19.096 1.00 56.56 84 ASN A CA 1
ATOM 681 C C . ASN A 1 84 ? 11.590 -11.642 -19.371 1.00 56.56 84 ASN A C 1
ATOM 683 O O . ASN A 1 84 ? 12.038 -10.497 -19.408 1.00 56.56 84 ASN A O 1
ATOM 687 N N . SER A 1 85 ? 10.284 -11.897 -19.481 1.00 54.50 85 SER A N 1
ATOM 688 C CA . SER A 1 85 ? 9.269 -10.852 -19.685 1.00 54.50 85 SER A CA 1
ATOM 689 C C . SER A 1 85 ? 9.065 -9.932 -18.470 1.00 54.50 85 SER A C 1
ATOM 691 O O . SER A 1 85 ? 8.566 -8.818 -18.620 1.00 54.50 85 SER A O 1
ATOM 693 N N . TYR A 1 86 ? 9.511 -10.352 -17.279 1.00 52.81 86 TYR A N 1
ATOM 694 C CA . TYR A 1 86 ? 9.404 -9.592 -16.025 1.00 52.81 86 TYR A CA 1
ATOM 695 C C . TYR A 1 86 ? 10.701 -8.872 -15.619 1.00 52.81 86 TYR A C 1
ATOM 697 O O . TYR A 1 86 ? 10.754 -8.250 -14.561 1.00 52.81 86 TYR A O 1
ATOM 705 N N . GLY A 1 87 ? 11.768 -8.957 -16.424 1.00 54.75 87 GLY A N 1
ATOM 706 C CA . GLY A 1 87 ? 13.059 -8.332 -16.105 1.00 54.75 87 GLY A CA 1
ATOM 707 C C . GLY A 1 87 ? 13.782 -8.944 -14.895 1.00 54.75 87 GLY A C 1
ATOM 708 O O . GLY A 1 87 ? 14.729 -8.351 -14.387 1.00 54.75 87 GLY A O 1
ATOM 709 N N . ILE A 1 88 ? 13.356 -10.127 -14.434 1.00 57.66 88 ILE A N 1
ATOM 710 C CA . ILE A 1 88 ? 13.922 -10.826 -13.265 1.00 57.66 88 ILE A CA 1
ATOM 711 C C . ILE A 1 88 ? 15.166 -11.650 -13.656 1.00 57.66 88 ILE A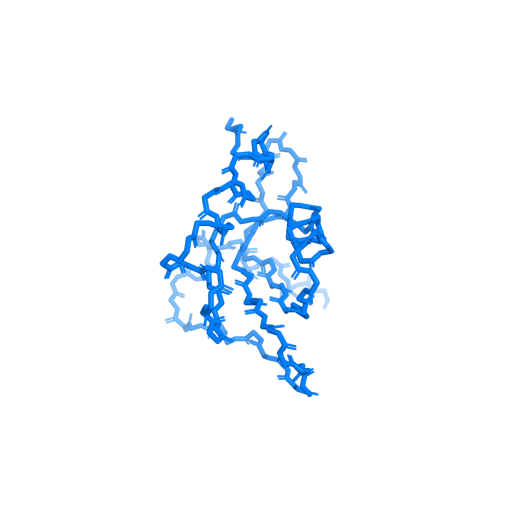 C 1
ATOM 713 O O . ILE A 1 88 ? 16.022 -11.912 -12.817 1.00 57.66 88 ILE A O 1
ATOM 717 N N . GLY A 1 89 ? 15.335 -11.986 -14.942 1.00 52.25 89 GLY A N 1
ATOM 718 C CA . GLY A 1 89 ? 16.463 -12.783 -15.454 1.00 52.25 89 GLY A CA 1
ATOM 719 C C . GLY A 1 89 ? 17.858 -12.136 -15.383 1.00 52.25 89 GLY A C 1
ATOM 720 O O . GLY A 1 89 ? 18.834 -12.769 -15.775 1.00 52.25 89 GLY A O 1
ATOM 721 N N . LEU A 1 90 ? 17.982 -10.895 -14.900 1.00 49.50 90 LEU A N 1
ATOM 722 C CA . LEU A 1 90 ? 19.261 -10.173 -14.788 1.00 49.50 90 LEU A CA 1
ATOM 723 C C . LEU A 1 90 ? 19.912 -10.252 -13.399 1.00 49.50 90 LEU A C 1
ATOM 725 O O . LEU A 1 90 ? 21.063 -9.850 -13.262 1.00 49.50 90 LEU A O 1
ATOM 729 N N . LEU A 1 91 ? 19.217 -10.773 -12.383 1.00 49.72 91 LEU A N 1
ATOM 730 C CA . LEU A 1 91 ? 19.740 -10.825 -11.009 1.00 49.72 91 LEU A CA 1
ATOM 731 C C . LEU A 1 91 ? 20.542 -12.097 -10.686 1.00 49.72 91 LEU A C 1
ATOM 733 O O . LEU A 1 91 ? 21.113 -12.175 -9.606 1.00 49.72 91 LEU A O 1
ATOM 737 N N . ASP A 1 92 ? 20.640 -13.049 -11.620 1.00 40.72 92 ASP A N 1
ATOM 738 C CA . ASP A 1 92 ? 21.312 -14.347 -11.414 1.00 40.72 92 ASP A CA 1
ATOM 739 C C . ASP A 1 92 ? 22.702 -14.435 -12.083 1.00 40.72 92 ASP A C 1
ATOM 741 O O . ASP A 1 92 ? 23.236 -15.515 -12.332 1.00 40.72 92 ASP A O 1
ATOM 745 N N . ARG A 1 93 ? 23.304 -13.286 -12.424 1.00 37.62 93 ARG A N 1
ATOM 746 C CA . ARG A 1 93 ? 24.688 -13.203 -12.923 1.00 37.62 93 ARG A CA 1
ATOM 747 C C . ARG A 1 93 ? 25.489 -12.149 -12.159 1.00 37.62 93 ARG A C 1
ATOM 749 O O . ARG A 1 93 ? 25.730 -11.062 -12.679 1.00 37.62 93 ARG A O 1
ATOM 756 N N . ALA A 1 94 ? 25.906 -12.491 -10.946 1.00 38.38 94 ALA A N 1
ATOM 757 C CA . ALA A 1 94 ? 27.005 -11.844 -10.232 1.00 38.38 94 ALA A CA 1
ATOM 758 C C . ALA A 1 94 ? 27.746 -12.887 -9.392 1.00 38.38 94 ALA A C 1
ATOM 760 O O . ALA A 1 94 ? 27.053 -13.700 -8.742 1.00 38.38 94 ALA A O 1
#